Protein AF-A0A7X3ZJK0-F1 (afdb_monomer_lite)

Structure (mmCIF, N/CA/C/O backbone):
data_AF-A0A7X3ZJK0-F1
#
_entry.id   AF-A0A7X3ZJK0-F1
#
loop_
_atom_site.group_PDB
_atom_site.id
_atom_site.type_symbol
_atom_site.label_atom_id
_atom_site.label_alt_id
_atom_site.label_comp_id
_atom_site.label_asym_id
_atom_site.label_entity_id
_atom_site.label_seq_id
_atom_site.pdbx_PDB_ins_code
_atom_site.Cartn_x
_atom_site.Cartn_y
_atom_site.Cartn_z
_atom_site.occupancy
_atom_site.B_iso_or_equiv
_atom_site.auth_seq_id
_atom_site.auth_comp_id
_atom_site.auth_asym_id
_atom_site.auth_atom_id
_atom_site.pdbx_PDB_model_num
ATOM 1 N N . MET A 1 1 ? 67.588 -7.516 -34.679 1.00 51.25 1 MET A N 1
ATOM 2 C CA . MET A 1 1 ? 67.120 -6.471 -33.740 1.00 51.25 1 MET A CA 1
ATOM 3 C C . MET A 1 1 ? 65.686 -6.054 -34.091 1.00 51.25 1 MET A C 1
ATOM 5 O O . MET A 1 1 ? 65.442 -4.894 -34.360 1.00 51.25 1 MET A O 1
ATOM 9 N N . THR A 1 2 ? 64.734 -6.994 -34.136 1.00 56.94 2 THR A N 1
ATOM 10 C CA . THR A 1 2 ? 63.364 -6.748 -34.654 1.00 56.94 2 THR A CA 1
ATOM 11 C C . THR A 1 2 ? 62.252 -7.292 -33.747 1.00 56.94 2 THR A C 1
ATOM 13 O O . THR A 1 2 ? 61.104 -6.899 -33.899 1.00 56.94 2 THR A O 1
ATOM 16 N N . GLY A 1 3 ? 62.569 -8.148 -32.766 1.00 53.81 3 GLY A N 1
ATOM 17 C CA . GLY A 1 3 ? 61.577 -8.711 -31.837 1.00 53.81 3 GLY A CA 1
ATOM 18 C C . GLY A 1 3 ? 61.201 -7.809 -30.653 1.00 53.81 3 GLY A C 1
ATOM 19 O O . GLY A 1 3 ? 60.130 -7.985 -30.088 1.00 53.81 3 GLY A O 1
ATOM 20 N N . PHE A 1 4 ? 62.049 -6.840 -30.287 1.00 58.09 4 PHE A N 1
ATOM 21 C CA . PHE A 1 4 ? 61.821 -5.962 -29.126 1.00 58.09 4 PHE A CA 1
ATOM 22 C C . PHE A 1 4 ? 60.858 -4.803 -29.456 1.00 58.09 4 PHE A C 1
ATOM 24 O O . PHE A 1 4 ? 59.956 -4.520 -28.680 1.00 58.09 4 PHE A O 1
ATOM 31 N N . GLN A 1 5 ? 60.951 -4.224 -30.663 1.00 61.78 5 GLN A N 1
ATOM 32 C CA . GLN A 1 5 ? 60.040 -3.158 -31.118 1.00 61.78 5 GLN A CA 1
ATOM 33 C C . GLN A 1 5 ? 58.583 -3.620 -31.268 1.00 61.78 5 GLN A C 1
ATOM 35 O O . GLN A 1 5 ? 57.673 -2.889 -30.898 1.00 61.78 5 GLN A O 1
ATOM 40 N N . LEU A 1 6 ? 58.345 -4.842 -31.760 1.00 61.72 6 LEU A N 1
ATOM 41 C CA . LEU A 1 6 ? 56.984 -5.368 -31.938 1.00 61.72 6 LEU A CA 1
ATOM 42 C C . LEU A 1 6 ? 56.268 -5.619 -30.599 1.00 61.72 6 LEU A C 1
ATOM 44 O O . LEU A 1 6 ? 55.059 -5.419 -30.501 1.00 61.72 6 LEU A O 1
ATOM 48 N N . ALA A 1 7 ? 57.003 -6.041 -29.565 1.00 67.38 7 ALA A N 1
ATOM 49 C CA . ALA A 1 7 ? 56.453 -6.243 -28.225 1.00 67.38 7 ALA A CA 1
ATOM 50 C C . ALA A 1 7 ? 56.115 -4.910 -27.530 1.00 67.38 7 ALA A C 1
ATOM 52 O O . ALA A 1 7 ? 55.084 -4.812 -26.858 1.00 67.38 7 ALA A O 1
ATOM 53 N N . ASP A 1 8 ? 56.937 -3.879 -27.739 1.00 74.50 8 ASP A N 1
ATOM 54 C CA . ASP A 1 8 ? 56.693 -2.528 -27.221 1.00 74.50 8 ASP A CA 1
ATOM 55 C C . ASP A 1 8 ? 55.492 -1.862 -27.912 1.00 74.50 8 ASP A C 1
ATOM 57 O O . ASP A 1 8 ? 54.632 -1.277 -27.247 1.00 74.50 8 ASP A O 1
ATOM 61 N N . GLU A 1 9 ? 55.364 -2.012 -29.234 1.00 71.62 9 GLU A N 1
ATOM 62 C CA . GLU A 1 9 ? 54.213 -1.506 -29.992 1.00 71.62 9 GLU A CA 1
ATOM 63 C C . GLU A 1 9 ? 52.907 -2.205 -29.586 1.00 71.62 9 GLU A C 1
ATOM 65 O O . GLU A 1 9 ? 51.898 -1.539 -29.337 1.00 71.62 9 GLU A O 1
ATOM 70 N N . ALA A 1 10 ? 52.928 -3.534 -29.436 1.00 76.06 10 ALA A N 1
ATOM 71 C CA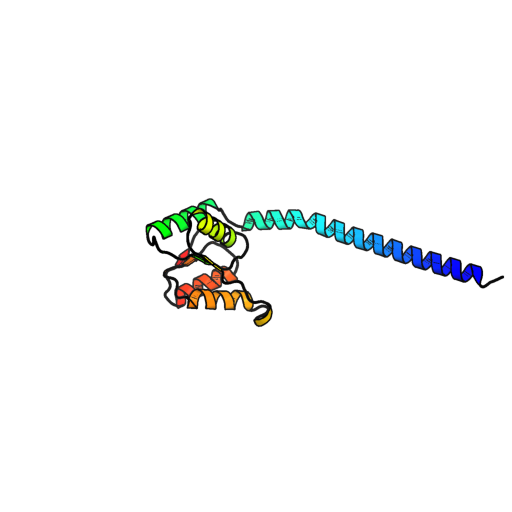 . ALA A 1 10 ? 51.778 -4.299 -28.956 1.00 76.06 10 ALA A CA 1
ATOM 72 C C . ALA A 1 10 ? 51.369 -3.898 -27.527 1.00 76.06 10 ALA A C 1
ATOM 74 O O . ALA A 1 10 ? 50.178 -3.771 -27.235 1.00 76.06 10 ALA A O 1
ATOM 75 N N . SER A 1 11 ? 52.342 -3.643 -26.648 1.00 75.94 11 SER A N 1
ATOM 76 C CA . SER A 1 11 ? 52.089 -3.188 -25.276 1.00 75.94 11 SER A CA 1
ATOM 77 C C . SER A 1 11 ? 51.480 -1.785 -25.244 1.00 75.94 11 SER A C 1
ATOM 79 O O . SER A 1 11 ? 50.544 -1.540 -24.485 1.00 75.94 11 SER A O 1
ATOM 81 N N . SER A 1 12 ? 51.955 -0.877 -26.099 1.00 78.62 12 SER A N 1
ATOM 82 C CA . SER A 1 12 ? 51.409 0.477 -26.241 1.00 78.62 12 SER A CA 1
ATOM 83 C C . SER A 1 12 ? 49.958 0.466 -26.740 1.00 78.62 12 SER A C 1
ATOM 85 O O . SER A 1 12 ? 49.093 1.142 -26.179 1.00 78.62 12 SER A O 1
ATOM 87 N N . LEU A 1 13 ? 49.656 -0.375 -27.735 1.00 82.94 13 LEU A N 1
ATOM 88 C CA . LEU A 1 13 ? 48.297 -0.590 -28.242 1.00 82.94 13 LEU A CA 1
ATOM 89 C C . LEU A 1 13 ? 47.361 -1.153 -27.165 1.00 82.94 13 LEU A C 1
ATOM 91 O O . LEU A 1 13 ? 46.240 -0.666 -27.000 1.00 82.94 13 LEU A O 1
ATOM 95 N N . LEU A 1 14 ? 47.830 -2.144 -26.401 1.00 88.31 14 LEU A N 1
ATOM 96 C CA . LEU A 1 14 ? 47.069 -2.733 -25.301 1.00 88.31 14 LEU A CA 1
ATOM 97 C C . LEU A 1 14 ? 46.767 -1.690 -24.216 1.00 88.31 14 LEU A C 1
ATOM 99 O O . LEU A 1 14 ? 45.630 -1.574 -23.760 1.00 88.31 14 LEU A O 1
ATOM 103 N N . TRP A 1 15 ? 47.762 -0.884 -23.848 1.00 83.62 15 TRP A N 1
ATOM 104 C CA . TRP A 1 15 ? 47.588 0.202 -22.888 1.00 83.62 15 TRP A CA 1
ATOM 105 C C . TRP A 1 15 ? 46.633 1.289 -23.391 1.00 83.62 15 TRP A C 1
ATOM 107 O O . TRP A 1 15 ? 45.804 1.776 -22.622 1.00 83.62 15 TRP A O 1
ATOM 117 N N . GLY A 1 16 ? 46.668 1.624 -24.683 1.00 86.38 16 GLY A N 1
ATOM 118 C CA . GLY A 1 16 ? 45.689 2.521 -25.302 1.00 86.38 16 GLY A CA 1
ATOM 119 C C . GLY A 1 16 ? 44.255 1.985 -25.213 1.00 86.38 16 GLY A C 1
ATOM 120 O O . GLY A 1 16 ? 43.321 2.742 -24.928 1.00 86.38 16 GLY A O 1
ATOM 121 N N . PHE A 1 17 ? 44.075 0.672 -25.380 1.00 87.38 17 PHE A N 1
ATOM 122 C CA . PHE A 1 17 ? 42.775 0.016 -25.236 1.00 87.38 17 PHE A CA 1
ATOM 123 C C . PHE A 1 17 ? 42.279 0.028 -23.783 1.00 87.38 17 PHE A C 1
ATOM 125 O O . PHE A 1 17 ? 41.145 0.434 -23.534 1.00 87.38 17 PHE A O 1
ATOM 132 N N . VAL A 1 18 ? 43.138 -0.322 -22.818 1.00 90.75 18 VAL A N 1
ATOM 133 C CA . VAL A 1 18 ? 42.824 -0.273 -21.376 1.00 90.75 18 VAL A CA 1
ATOM 134 C C . VAL A 1 18 ? 42.406 1.134 -20.948 1.00 90.75 18 VAL A C 1
ATOM 136 O O . VAL A 1 18 ? 41.377 1.295 -20.297 1.00 90.75 18 VAL A O 1
ATOM 139 N N . ASN A 1 19 ? 43.138 2.163 -21.379 1.00 89.44 19 ASN A N 1
ATOM 140 C CA . ASN A 1 19 ? 42.807 3.556 -21.066 1.00 89.44 19 ASN A CA 1
ATOM 141 C C . ASN A 1 19 ? 41.464 3.984 -21.671 1.00 89.44 19 ASN A C 1
ATOM 143 O O . ASN A 1 19 ? 40.694 4.716 -21.050 1.00 89.44 19 ASN A O 1
ATOM 147 N N . THR A 1 20 ? 41.164 3.511 -22.881 1.00 88.50 20 THR A N 1
ATOM 148 C CA . THR A 1 20 ? 39.884 3.792 -23.537 1.00 88.50 20 THR A CA 1
ATOM 149 C C . THR A 1 20 ? 38.728 3.108 -22.805 1.00 88.50 20 THR A C 1
ATOM 151 O O . THR A 1 20 ? 37.686 3.732 -22.605 1.00 88.50 20 THR A O 1
ATOM 154 N N . LEU A 1 21 ? 38.907 1.862 -22.356 1.00 91.12 21 LEU A N 1
ATOM 155 C CA . LEU A 1 21 ? 37.908 1.160 -21.548 1.00 91.12 21 LEU A CA 1
ATOM 156 C C . LEU A 1 21 ? 37.688 1.839 -20.193 1.00 91.12 21 LEU A C 1
ATOM 158 O O . LEU A 1 21 ? 36.539 2.057 -19.816 1.00 91.12 21 LEU A O 1
ATOM 162 N N . ASP A 1 22 ? 38.753 2.253 -19.505 1.00 80.88 22 ASP A N 1
ATOM 163 C CA . ASP A 1 22 ? 38.652 3.002 -18.244 1.00 80.88 22 ASP A CA 1
ATOM 164 C C . ASP A 1 22 ? 37.886 4.323 -18.441 1.00 80.88 22 ASP A C 1
ATOM 166 O O . ASP A 1 22 ? 36.971 4.656 -17.686 1.00 80.88 22 ASP A O 1
ATOM 170 N N . ALA A 1 23 ? 38.163 5.043 -19.532 1.00 85.56 23 ALA A N 1
ATOM 171 C CA . ALA A 1 23 ? 37.435 6.261 -19.875 1.00 85.56 23 ALA A CA 1
ATOM 172 C C . ALA A 1 23 ? 35.942 6.007 -20.171 1.00 85.56 23 ALA A C 1
ATOM 174 O O . ALA A 1 23 ? 35.097 6.835 -19.809 1.00 85.56 23 ALA A O 1
ATOM 175 N N . GLN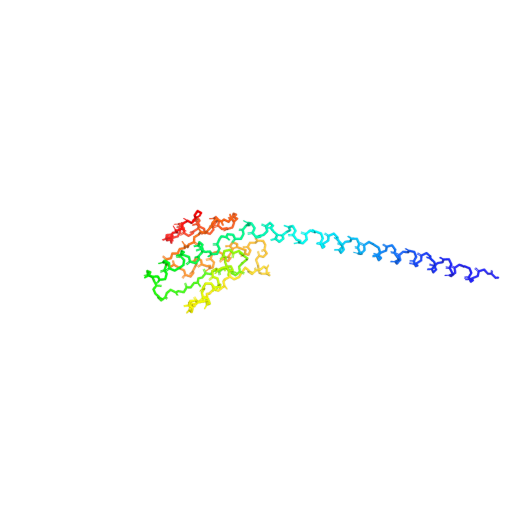 A 1 24 ? 35.596 4.880 -20.806 1.00 86.19 24 GLN A N 1
ATOM 176 C CA . GLN A 1 24 ? 34.202 4.491 -21.053 1.00 86.19 24 GLN A CA 1
ATOM 177 C C . GLN A 1 24 ? 33.476 4.086 -19.768 1.00 86.19 24 GLN A C 1
ATOM 179 O O . GLN A 1 24 ? 32.348 4.535 -19.554 1.00 86.19 24 GLN A O 1
ATOM 184 N N . ILE A 1 25 ? 34.128 3.324 -18.886 1.00 83.19 25 ILE A N 1
ATOM 185 C CA . ILE A 1 25 ? 33.590 2.946 -17.572 1.00 83.19 25 ILE A CA 1
ATOM 186 C C . ILE A 1 25 ? 33.275 4.207 -16.760 1.00 83.19 25 ILE A C 1
ATOM 188 O O . ILE A 1 25 ? 32.127 4.417 -16.370 1.00 83.19 25 ILE A O 1
ATOM 192 N N . ARG A 1 26 ? 34.225 5.145 -16.659 1.00 79.94 26 ARG A N 1
ATOM 193 C CA . ARG A 1 26 ? 34.020 6.433 -15.967 1.00 79.94 26 ARG A CA 1
ATOM 194 C C . ARG A 1 26 ? 32.939 7.307 -16.598 1.00 79.94 26 ARG A C 1
ATOM 196 O O . ARG A 1 26 ? 32.383 8.201 -15.956 1.00 79.94 26 ARG A O 1
ATOM 203 N N . ARG A 1 27 ? 32.672 7.153 -17.897 1.00 84.88 27 ARG A N 1
ATOM 204 C CA . ARG A 1 27 ? 31.585 7.877 -18.576 1.00 84.88 27 ARG A CA 1
ATOM 205 C C . ARG A 1 27 ? 30.222 7.285 -18.220 1.00 84.88 27 ARG A C 1
ATOM 207 O O . ARG A 1 27 ? 29.274 8.052 -18.038 1.00 84.88 27 ARG A O 1
ATOM 214 N N . LEU A 1 28 ? 30.129 5.963 -18.101 1.00 76.38 28 LEU A N 1
ATOM 215 C CA . LEU A 1 28 ? 28.916 5.278 -17.656 1.00 76.38 28 LEU A CA 1
ATOM 216 C C . LEU A 1 28 ? 28.623 5.571 -16.186 1.00 76.38 28 LEU A C 1
ATOM 218 O O . LEU A 1 28 ? 27.503 5.966 -15.878 1.00 76.38 28 LEU A O 1
ATOM 222 N N . GLU A 1 29 ? 29.630 5.502 -15.315 1.00 74.81 29 GLU A N 1
ATOM 223 C CA . GLU A 1 29 ? 29.496 5.841 -13.890 1.00 74.81 29 GLU A CA 1
ATOM 224 C C . GLU A 1 29 ? 28.959 7.268 -13.699 1.00 74.81 29 GLU A C 1
ATOM 226 O O . GLU A 1 29 ? 27.936 7.467 -13.051 1.00 74.81 29 GLU A O 1
ATOM 231 N N . ARG A 1 30 ? 29.533 8.261 -14.395 1.00 80.19 30 ARG A N 1
ATOM 232 C CA . ARG A 1 30 ? 29.027 9.647 -14.358 1.00 80.19 30 ARG A CA 1
ATOM 233 C C . ARG A 1 30 ? 27.609 9.806 -14.909 1.00 80.19 30 ARG A C 1
ATOM 235 O O . ARG A 1 30 ? 26.889 10.711 -14.496 1.00 80.19 30 ARG A O 1
ATOM 242 N N . SER A 1 31 ? 27.213 8.971 -15.868 1.00 76.69 31 SER A N 1
ATOM 243 C CA . SER A 1 31 ? 25.854 9.010 -16.421 1.00 76.69 31 SER A CA 1
ATOM 244 C C . SER A 1 31 ? 24.842 8.439 -15.427 1.00 76.69 31 SER A C 1
ATOM 246 O O . SER A 1 31 ? 23.765 9.007 -15.263 1.00 76.69 31 SER A O 1
ATOM 248 N N . ILE A 1 32 ? 25.215 7.371 -14.717 1.00 69.56 32 ILE A N 1
ATOM 249 C CA . ILE A 1 32 ? 24.431 6.799 -13.616 1.00 69.56 32 ILE A CA 1
ATOM 250 C C . ILE A 1 32 ? 24.257 7.835 -12.495 1.00 69.56 32 ILE A C 1
ATOM 252 O O . ILE A 1 32 ? 23.131 8.069 -12.048 1.00 69.56 32 ILE A O 1
ATOM 256 N N . ASP A 1 33 ? 25.336 8.510 -12.092 1.00 75.69 33 ASP A N 1
ATOM 257 C CA . ASP A 1 33 ? 25.298 9.526 -11.031 1.00 75.69 33 ASP A CA 1
ATOM 258 C C . ASP A 1 33 ? 24.447 10.743 -11.399 1.00 75.69 33 ASP A C 1
ATOM 260 O O . ASP A 1 33 ? 23.818 11.345 -10.533 1.00 75.69 33 ASP A O 1
ATOM 264 N N . ARG A 1 34 ? 24.387 11.100 -12.686 1.00 73.75 34 ARG A N 1
ATOM 265 C CA . ARG A 1 34 ? 23.569 12.220 -13.163 1.00 73.75 34 ARG A CA 1
ATOM 266 C C . ARG A 1 34 ? 22.075 11.903 -13.157 1.00 73.75 34 ARG A C 1
ATOM 268 O O . ARG A 1 34 ? 21.279 12.775 -12.834 1.00 73.75 34 ARG A O 1
ATOM 275 N N . ILE A 1 35 ? 21.704 10.673 -13.503 1.00 73.31 35 ILE A N 1
ATOM 276 C CA . ILE A 1 35 ? 20.301 10.243 -13.599 1.00 73.31 35 ILE A CA 1
ATOM 277 C C . ILE A 1 35 ? 19.727 9.897 -12.212 1.00 73.31 35 ILE A C 1
ATOM 279 O O . ILE A 1 35 ? 18.532 10.047 -11.965 1.00 73.31 35 ILE A O 1
ATOM 283 N N . SER A 1 36 ? 20.566 9.454 -11.273 1.00 74.50 36 SER A N 1
ATOM 284 C CA . SER A 1 36 ? 20.122 8.986 -9.951 1.00 74.50 36 SER A CA 1
ATOM 285 C C . SER A 1 36 ? 19.337 10.022 -9.111 1.00 74.50 36 SER A C 1
ATOM 287 O O . SER A 1 36 ? 18.355 9.627 -8.477 1.00 74.50 36 SER A O 1
ATOM 289 N N . PRO A 1 37 ? 19.700 11.322 -9.075 1.00 67.62 37 PRO A N 1
ATOM 290 C CA . PRO A 1 37 ? 18.924 12.359 -8.389 1.00 67.62 37 PRO A CA 1
ATOM 291 C C . PRO A 1 37 ? 17.572 12.633 -9.053 1.00 67.62 37 PRO A C 1
ATOM 293 O O . PRO A 1 37 ? 16.562 12.682 -8.360 1.00 67.62 37 PRO A O 1
ATOM 296 N N . GLU A 1 38 ? 17.536 12.723 -10.385 1.00 69.19 38 GLU A N 1
ATOM 297 C CA . GLU A 1 38 ? 16.305 12.947 -11.159 1.00 69.19 38 GLU A CA 1
ATOM 298 C C . GLU A 1 38 ? 15.310 11.799 -10.939 1.00 69.19 38 GLU A C 1
ATOM 300 O O . GLU A 1 38 ? 14.137 12.034 -10.655 1.00 69.19 38 GLU A O 1
ATOM 305 N N . LEU A 1 39 ? 15.789 10.549 -10.961 1.00 64.06 39 LEU A N 1
ATOM 306 C CA . LEU A 1 39 ? 14.973 9.379 -10.626 1.00 64.06 39 LEU A CA 1
ATOM 307 C C . LEU A 1 39 ? 14.470 9.406 -9.176 1.00 64.06 39 LEU A C 1
ATOM 309 O O . LEU A 1 39 ? 13.348 8.978 -8.922 1.00 64.06 39 LEU A O 1
ATOM 313 N N . ARG A 1 40 ? 15.268 9.906 -8.224 1.00 61.09 40 ARG A N 1
ATOM 314 C CA . ARG A 1 40 ? 14.862 10.031 -6.813 1.00 61.09 40 ARG A CA 1
ATOM 315 C C . ARG A 1 40 ? 13.799 11.097 -6.598 1.00 61.09 40 ARG A C 1
ATOM 317 O O . ARG A 1 40 ? 12.897 10.880 -5.795 1.00 61.09 40 ARG A O 1
ATOM 324 N N . ASP A 1 41 ? 13.913 12.239 -7.258 1.00 57.69 41 ASP A N 1
ATOM 325 C CA . ASP A 1 41 ? 12.963 13.334 -7.074 1.00 57.69 41 ASP A CA 1
ATOM 326 C C . ASP A 1 41 ? 11.645 13.055 -7.813 1.00 57.69 41 ASP A C 1
ATOM 328 O O . ASP A 1 41 ? 10.581 13.260 -7.234 1.00 57.69 41 ASP A O 1
ATOM 332 N N . LEU A 1 42 ? 11.695 12.411 -8.987 1.00 60.16 42 LEU A N 1
ATOM 333 C CA . LEU A 1 42 ? 10.510 11.836 -9.641 1.00 60.16 42 LEU A CA 1
ATOM 334 C C . LEU A 1 42 ? 9.822 10.771 -8.772 1.00 60.16 42 LEU A C 1
ATOM 336 O O . LEU A 1 42 ? 8.595 10.719 -8.703 1.00 60.16 42 LEU A O 1
ATOM 340 N N . GLN A 1 43 ? 10.599 9.924 -8.084 1.00 58.09 43 GLN A N 1
ATOM 341 C CA . GLN A 1 43 ? 10.052 8.963 -7.121 1.00 58.09 43 GLN A CA 1
ATOM 342 C C . GLN A 1 43 ? 9.382 9.667 -5.933 1.00 58.09 43 GLN A C 1
ATOM 344 O O . GLN A 1 43 ? 8.275 9.290 -5.563 1.00 58.09 43 GLN A O 1
ATOM 349 N N . LYS A 1 44 ? 9.986 10.724 -5.375 1.00 56.84 44 LYS A N 1
ATOM 350 C CA . LYS A 1 44 ? 9.376 11.503 -4.282 1.00 56.84 44 LYS A CA 1
ATOM 351 C C . LYS A 1 44 ? 8.072 12.184 -4.690 1.00 56.84 44 LYS A C 1
ATOM 353 O O . LYS A 1 44 ? 7.148 12.214 -3.886 1.00 56.84 44 LYS A O 1
ATOM 358 N N . GLU A 1 45 ? 7.987 12.723 -5.905 1.00 56.50 45 GLU A N 1
ATOM 359 C CA . GLU A 1 45 ? 6.747 13.323 -6.418 1.00 56.50 45 GLU A CA 1
ATOM 360 C C . GLU A 1 45 ? 5.631 12.281 -6.604 1.00 56.50 45 GLU A C 1
ATOM 362 O O . GLU A 1 45 ? 4.455 12.606 -6.453 1.00 56.50 45 GLU A O 1
ATOM 367 N N . GLN A 1 46 ? 5.982 11.017 -6.868 1.00 58.03 46 GLN A N 1
ATOM 368 C CA . GLN A 1 46 ? 5.023 9.911 -6.972 1.00 58.03 46 GLN A CA 1
ATOM 369 C C . GLN A 1 46 ? 4.682 9.225 -5.640 1.00 58.03 46 GLN A C 1
ATOM 371 O O . GLN A 1 46 ? 3.683 8.510 -5.573 1.00 58.03 46 GLN A O 1
ATOM 376 N N . ASP A 1 47 ? 5.481 9.411 -4.588 1.00 63.75 47 ASP A N 1
ATOM 377 C CA . ASP A 1 47 ? 5.405 8.604 -3.362 1.00 63.75 47 ASP A CA 1
ATOM 378 C C . ASP A 1 47 ? 4.152 8.888 -2.496 1.00 63.75 47 ASP A C 1
ATOM 380 O O . ASP A 1 47 ? 3.823 8.092 -1.610 1.00 63.75 47 ASP A O 1
ATOM 384 N N . GLY A 1 48 ? 3.400 9.955 -2.792 1.00 69.00 48 GLY A N 1
ATOM 385 C CA . GLY A 1 48 ? 2.195 10.368 -2.062 1.00 69.00 48 GLY A CA 1
ATOM 386 C C . GLY A 1 48 ? 2.497 11.136 -0.767 1.00 69.00 48 GLY A C 1
ATOM 387 O O . GLY A 1 48 ? 3.644 11.246 -0.342 1.00 69.00 48 GLY A O 1
ATOM 388 N N . ASP A 1 49 ? 1.462 11.687 -0.126 1.00 85.31 49 ASP A N 1
ATOM 389 C CA . ASP A 1 49 ? 1.590 12.443 1.130 1.00 85.31 49 ASP A CA 1
ATOM 390 C C . ASP A 1 49 ? 1.573 11.501 2.359 1.00 85.31 49 ASP A C 1
ATOM 392 O O . ASP A 1 49 ? 0.541 10.865 2.624 1.00 85.31 49 ASP A O 1
ATOM 396 N N . PRO A 1 50 ? 2.663 11.419 3.154 1.00 89.62 50 PRO A N 1
ATOM 397 C CA . PRO A 1 50 ? 2.696 10.625 4.382 1.00 89.62 50 PRO A CA 1
ATOM 398 C C . PRO A 1 50 ? 1.573 10.982 5.360 1.00 89.62 50 PRO A C 1
ATOM 400 O O . PRO A 1 50 ? 0.997 10.086 5.982 1.00 89.62 50 PRO A O 1
ATOM 403 N N . ASP A 1 51 ? 1.218 12.263 5.477 1.00 91.81 51 ASP A N 1
ATOM 404 C CA . ASP A 1 51 ? 0.201 12.721 6.425 1.00 91.81 51 ASP A CA 1
ATOM 405 C C . ASP A 1 51 ? -1.201 12.291 5.985 1.00 91.81 51 ASP A C 1
ATOM 407 O O . ASP A 1 51 ? -2.068 11.986 6.814 1.00 91.81 51 ASP A O 1
ATOM 411 N N . ALA A 1 52 ? -1.455 12.220 4.677 1.00 91.94 52 ALA A N 1
ATOM 412 C CA . ALA A 1 52 ? -2.674 11.626 4.141 1.00 91.94 52 ALA A CA 1
ATOM 413 C C . ALA A 1 52 ? -2.766 10.129 4.482 1.00 91.94 52 ALA A C 1
ATOM 415 O O . ALA A 1 52 ? -3.814 9.677 4.957 1.00 91.94 52 ALA A O 1
ATOM 416 N N . VAL A 1 53 ? -1.671 9.375 4.319 1.00 93.88 53 VAL A N 1
ATOM 417 C CA . VAL A 1 53 ? -1.610 7.946 4.677 1.00 93.88 53 VAL A CA 1
ATOM 418 C C . VAL A 1 53 ? -1.881 7.741 6.166 1.00 93.88 53 VAL A C 1
ATOM 420 O O . VAL A 1 53 ? -2.769 6.967 6.536 1.00 93.88 53 VAL A O 1
ATOM 423 N N . PHE A 1 54 ? -1.188 8.493 7.021 1.00 95.94 54 PHE A N 1
ATOM 424 C CA . PHE A 1 54 ? -1.335 8.408 8.473 1.00 95.94 54 PHE A CA 1
ATOM 425 C C . PHE A 1 54 ? -2.761 8.743 8.916 1.00 95.94 54 PHE A C 1
ATOM 427 O O . PHE A 1 54 ? -3.346 7.994 9.696 1.00 95.94 54 PH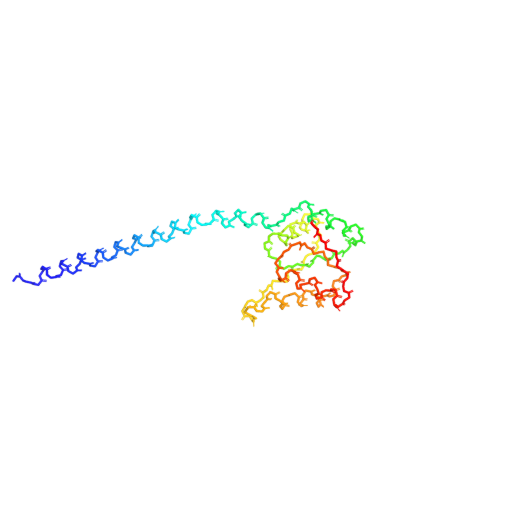E A O 1
ATOM 434 N N . ARG A 1 55 ? -3.366 9.813 8.379 1.00 96.12 55 ARG A N 1
ATOM 435 C CA . ARG A 1 55 ? -4.752 10.191 8.711 1.00 96.12 55 ARG A CA 1
ATOM 436 C C . ARG A 1 55 ? -5.757 9.099 8.358 1.00 96.12 55 ARG A C 1
ATOM 438 O O . ARG A 1 55 ? -6.668 8.834 9.143 1.00 96.12 55 ARG A O 1
ATOM 445 N N . LYS A 1 56 ? -5.617 8.465 7.190 1.00 96.00 56 LYS A N 1
ATOM 446 C CA . LYS A 1 56 ? -6.532 7.397 6.755 1.00 96.00 56 LYS A CA 1
ATOM 447 C C . LYS A 1 56 ? -6.392 6.151 7.627 1.00 96.00 56 LYS A C 1
ATOM 449 O O . LYS A 1 56 ? -7.407 5.598 8.049 1.00 96.00 56 LYS A O 1
ATOM 454 N N . LEU A 1 57 ? -5.162 5.754 7.946 1.00 96.56 57 LEU A N 1
ATOM 455 C CA . LEU A 1 57 ? -4.899 4.594 8.797 1.00 96.56 57 LEU A CA 1
ATOM 456 C C . LEU A 1 57 ? -5.306 4.838 10.257 1.00 96.56 57 LEU A C 1
ATOM 458 O O . LEU A 1 57 ? -5.932 3.972 10.864 1.00 96.56 57 LEU A O 1
ATOM 462 N N . ASP A 1 58 ? -5.071 6.035 10.801 1.00 97.00 58 ASP A N 1
ATOM 463 C CA . ASP A 1 58 ? -5.570 6.421 12.128 1.00 97.00 58 ASP A CA 1
ATOM 464 C C . ASP A 1 58 ? -7.104 6.359 12.187 1.00 97.00 58 ASP A C 1
ATOM 466 O O . ASP A 1 58 ? -7.676 5.882 13.170 1.00 97.00 58 ASP A O 1
ATO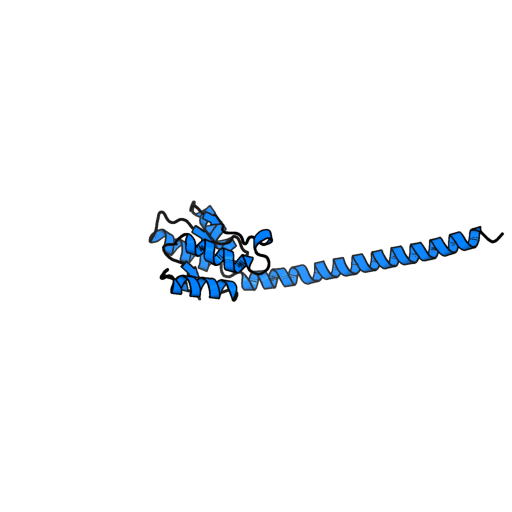M 470 N N . GLY A 1 59 ? -7.788 6.799 11.126 1.00 96.19 59 GLY A N 1
ATOM 471 C CA . GLY A 1 59 ? -9.239 6.665 10.999 1.00 96.19 59 GLY A CA 1
ATOM 472 C C . GLY A 1 59 ? -9.701 5.206 10.993 1.00 96.19 59 GLY A C 1
ATOM 473 O O . GLY A 1 59 ? -10.650 4.858 11.697 1.00 96.19 59 GLY A O 1
ATOM 474 N N . ALA A 1 60 ? -9.009 4.339 10.251 1.00 95.75 60 ALA A N 1
ATOM 475 C CA . ALA A 1 60 ? -9.304 2.909 10.221 1.00 95.75 60 ALA A CA 1
ATOM 476 C C . ALA A 1 60 ? -9.084 2.250 11.587 1.00 95.75 60 ALA A C 1
ATOM 478 O O . ALA A 1 60 ? -9.964 1.529 12.051 1.00 95.75 60 ALA A O 1
ATOM 479 N N . ARG A 1 61 ? -7.982 2.568 12.277 1.00 96.25 61 ARG A N 1
ATOM 480 C CA . ARG A 1 61 ? -7.678 2.036 13.613 1.00 96.25 61 ARG A CA 1
ATOM 481 C C . ARG A 1 61 ? -8.706 2.453 14.658 1.00 96.25 61 ARG A C 1
ATOM 483 O O . ARG A 1 61 ? -9.058 1.654 15.516 1.00 96.25 61 ARG A O 1
ATOM 490 N N . LYS A 1 62 ? -9.237 3.678 14.582 1.00 96.56 62 LYS A N 1
ATOM 491 C CA . LYS A 1 62 ? -10.339 4.108 15.463 1.00 96.56 62 LYS A CA 1
ATOM 492 C C . LYS A 1 62 ? -11.577 3.223 15.306 1.00 96.56 62 LYS A C 1
ATOM 494 O O . LYS A 1 62 ? -12.261 2.965 16.289 1.00 96.56 62 LYS A O 1
ATOM 499 N N . LYS A 1 63 ? -11.866 2.770 14.082 1.00 95.06 63 LYS A N 1
ATOM 500 C CA . LYS A 1 63 ? -12.995 1.876 13.787 1.00 95.06 63 LYS A CA 1
ATOM 501 C C . LYS A 1 63 ? -12.676 0.405 14.075 1.00 95.06 63 LYS A C 1
ATOM 503 O O . LYS A 1 63 ? -13.569 -0.345 14.452 1.00 95.06 63 LYS A O 1
ATOM 508 N N . TYR A 1 64 ? -11.419 0.008 13.903 1.00 95.06 64 TYR A N 1
ATOM 509 C CA . TYR A 1 64 ? -10.929 -1.356 14.073 1.00 95.06 64 TYR A CA 1
ATOM 510 C C . TYR A 1 64 ? -9.663 -1.354 14.953 1.00 95.06 64 TYR A C 1
ATOM 512 O O . TYR A 1 64 ? -8.552 -1.385 14.421 1.00 95.06 64 TYR A O 1
ATOM 520 N N . PRO A 1 65 ? -9.803 -1.294 16.292 1.00 94.31 65 PRO A N 1
ATOM 521 C CA . PRO A 1 65 ? -8.659 -1.175 17.204 1.00 94.31 65 PRO A CA 1
ATOM 522 C C . PRO A 1 65 ? -7.650 -2.327 17.105 1.00 94.31 65 PRO A C 1
ATOM 524 O O . PRO A 1 65 ? -6.449 -2.080 17.198 1.00 94.31 65 PRO A O 1
ATOM 527 N N . ASP A 1 66 ? -8.138 -3.541 16.833 1.00 93.50 66 ASP A N 1
ATOM 528 C CA . ASP A 1 66 ? -7.347 -4.777 16.713 1.00 93.50 66 ASP A CA 1
ATOM 529 C C . ASP A 1 66 ? -6.945 -5.094 15.261 1.00 93.50 66 ASP A C 1
ATOM 531 O O . ASP A 1 66 ? -6.685 -6.245 14.905 1.00 93.50 66 ASP A O 1
ATOM 535 N N . MET A 1 67 ? -6.962 -4.093 14.375 1.00 95.38 67 MET A N 1
ATOM 536 C CA . MET A 1 67 ? -6.625 -4.311 12.971 1.00 95.38 67 MET A CA 1
ATOM 537 C C . MET A 1 67 ? -5.180 -4.787 12.788 1.00 95.38 67 MET A C 1
ATOM 539 O O . MET A 1 67 ? -4.264 -4.346 13.479 1.00 95.38 67 MET A O 1
ATOM 543 N N . VAL A 1 68 ? -4.980 -5.620 11.770 1.00 95.75 68 VAL A N 1
ATOM 544 C CA . VAL A 1 68 ? -3.666 -5.955 11.215 1.00 95.75 68 VAL A CA 1
ATOM 545 C C . VAL A 1 68 ? -3.541 -5.242 9.874 1.00 95.75 68 VAL A C 1
ATOM 547 O O . VAL A 1 68 ? -4.469 -5.272 9.063 1.00 95.75 68 VAL A O 1
ATOM 550 N N . LEU A 1 69 ? -2.410 -4.581 9.641 1.00 96.88 69 LEU A N 1
ATOM 551 C CA . LEU A 1 69 ? -2.132 -3.934 8.364 1.00 96.88 69 LEU A CA 1
ATOM 552 C C . LEU A 1 69 ? -1.562 -4.957 7.377 1.00 96.88 69 LEU A C 1
ATOM 554 O O . LEU A 1 69 ? -0.590 -5.635 7.688 1.00 96.88 69 LEU A O 1
ATOM 558 N N . VAL A 1 70 ? -2.106 -5.021 6.163 1.00 95.38 70 VAL A N 1
ATOM 559 C CA . VAL A 1 70 ? -1.533 -5.820 5.070 1.00 95.38 70 VAL A CA 1
ATOM 560 C C . VAL A 1 70 ? -1.128 -4.892 3.929 1.00 95.38 70 VAL A C 1
ATOM 562 O O . VAL A 1 70 ? -1.926 -4.067 3.489 1.00 95.38 70 VAL A O 1
ATOM 565 N N . HIS A 1 71 ? 0.112 -5.007 3.453 1.00 94.00 71 HIS A N 1
ATOM 566 C CA . HIS A 1 71 ? 0.639 -4.220 2.329 1.00 94.00 71 HIS A CA 1
ATOM 567 C C . HIS A 1 71 ? 1.759 -4.992 1.605 1.00 94.00 71 HIS A C 1
ATOM 569 O O . HIS A 1 71 ? 2.047 -6.134 1.950 1.00 94.00 71 HIS A O 1
ATOM 575 N N . GLY A 1 72 ? 2.377 -4.429 0.564 1.00 89.38 72 GLY A N 1
ATOM 576 C CA . GLY A 1 72 ? 3.395 -5.121 -0.247 1.00 89.38 72 GLY A CA 1
ATOM 577 C C . GLY A 1 72 ? 4.846 -4.854 0.044 1.00 89.38 72 GLY A C 1
ATOM 578 O O . GLY A 1 72 ? 5.710 -5.515 -0.529 1.00 89.38 72 GLY A O 1
ATOM 579 N N . GLY A 1 73 ? 5.121 -3.883 0.904 1.00 85.88 73 GLY A N 1
ATOM 580 C CA . GLY A 1 73 ? 6.473 -3.416 1.177 1.00 85.88 73 GLY A CA 1
ATOM 581 C C . GLY A 1 73 ? 7.130 -2.687 0.003 1.00 85.88 73 GLY A C 1
ATOM 582 O O . GLY A 1 73 ? 8.357 -2.633 -0.039 1.00 85.88 73 GLY A O 1
ATOM 583 N N . GLY A 1 74 ? 6.348 -2.162 -0.944 1.00 84.81 74 GLY A N 1
ATOM 584 C CA . GLY A 1 74 ? 6.837 -1.289 -2.009 1.00 84.81 74 GLY A CA 1
ATOM 585 C C . GLY A 1 74 ? 7.236 0.115 -1.517 1.00 84.81 74 GLY A C 1
ATOM 586 O O . GLY A 1 74 ? 7.018 0.457 -0.350 1.00 84.81 74 GLY A O 1
ATOM 587 N N . PRO A 1 75 ? 7.836 0.940 -2.394 1.00 84.25 75 PRO A N 1
ATOM 588 C CA . PRO A 1 75 ? 8.115 2.350 -2.108 1.00 84.25 75 PRO A CA 1
ATOM 589 C C . PRO A 1 75 ? 6.826 3.191 -1.968 1.00 84.25 75 PRO A C 1
ATOM 591 O O . PRO A 1 75 ? 5.713 2.683 -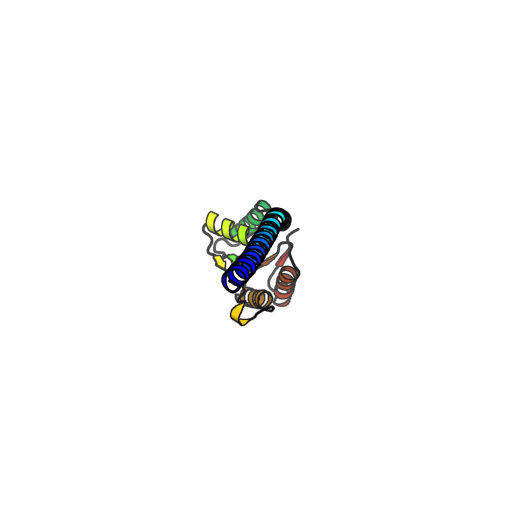2.124 1.00 84.25 75 PRO A O 1
ATOM 594 N N . GLY A 1 76 ? 6.981 4.473 -1.627 1.00 86.62 76 GLY A N 1
ATOM 595 C CA . GLY A 1 76 ? 5.881 5.432 -1.489 1.00 86.62 76 GLY A CA 1
ATOM 596 C C . GLY A 1 76 ? 4.876 5.106 -0.394 1.00 86.62 76 GLY A C 1
ATOM 597 O O . GLY A 1 76 ? 5.248 4.834 0.752 1.00 86.62 76 GLY A O 1
ATOM 598 N N . VAL A 1 77 ? 3.592 5.117 -0.754 1.00 90.38 77 VAL A N 1
ATOM 599 C CA . VAL A 1 77 ? 2.452 4.883 0.147 1.00 90.38 77 VAL A CA 1
ATOM 600 C C . VAL A 1 77 ? 2.653 3.657 1.035 1.00 90.38 77 VAL A C 1
ATOM 602 O O . VAL A 1 77 ? 2.407 3.718 2.239 1.00 90.38 77 VAL A O 1
ATOM 605 N N . GLU A 1 78 ? 3.128 2.543 0.475 1.00 90.56 78 GLU A N 1
ATOM 606 C CA . GLU A 1 78 ? 3.301 1.306 1.240 1.00 90.56 78 GLU A CA 1
ATOM 607 C C . GLU A 1 78 ? 4.429 1.409 2.277 1.00 90.56 78 GLU A C 1
ATOM 609 O O . GLU A 1 78 ? 4.324 0.831 3.361 1.00 90.56 78 GLU A O 1
ATOM 614 N N . LYS A 1 79 ? 5.479 2.186 1.991 1.00 92.56 79 LYS A N 1
ATOM 615 C CA . LYS A 1 79 ? 6.543 2.495 2.951 1.00 92.56 79 LYS A CA 1
ATOM 616 C C . LYS A 1 79 ? 6.029 3.397 4.072 1.00 92.56 79 LYS A C 1
ATOM 618 O O . LYS A 1 79 ? 6.388 3.192 5.231 1.00 92.56 79 LYS A O 1
ATOM 623 N N . PHE A 1 80 ? 5.187 4.383 3.760 1.00 94.19 80 PHE A N 1
ATOM 624 C CA . PHE A 1 80 ? 4.557 5.220 4.787 1.00 94.19 80 PHE A CA 1
ATOM 625 C C . PHE A 1 80 ? 3.586 4.419 5.655 1.00 94.19 80 PHE A C 1
ATOM 627 O O . PHE A 1 80 ? 3.581 4.599 6.870 1.00 94.19 80 PHE A O 1
ATOM 634 N N . ALA A 1 81 ? 2.841 3.481 5.068 1.00 95.12 81 ALA A N 1
ATOM 635 C CA . ALA A 1 81 ? 1.960 2.581 5.804 1.00 95.12 81 ALA A CA 1
ATOM 636 C C . ALA A 1 81 ? 2.740 1.681 6.783 1.00 95.12 81 ALA A C 1
ATOM 638 O O . ALA A 1 81 ? 2.344 1.562 7.943 1.00 95.12 81 ALA A O 1
ATOM 639 N N . ALA A 1 82 ? 3.886 1.133 6.362 1.00 95.69 82 ALA A N 1
ATOM 640 C CA . ALA A 1 82 ? 4.769 0.361 7.242 1.00 95.69 82 ALA A CA 1
ATOM 641 C C . ALA A 1 82 ? 5.274 1.197 8.431 1.00 95.69 82 ALA A C 1
ATOM 643 O O . ALA A 1 82 ? 5.163 0.789 9.587 1.00 95.69 82 ALA A O 1
ATOM 644 N N . ARG A 1 83 ? 5.745 2.424 8.161 1.00 96.12 83 ARG A N 1
ATOM 645 C CA . ARG A 1 83 ? 6.193 3.359 9.208 1.00 96.12 83 ARG A CA 1
ATOM 646 C C . ARG A 1 83 ? 5.070 3.745 10.164 1.00 96.12 83 ARG A C 1
ATOM 648 O O . ARG A 1 83 ? 5.312 3.896 11.359 1.00 96.12 83 ARG A O 1
ATOM 655 N N . TRP A 1 84 ? 3.852 3.927 9.654 1.00 97.12 84 TRP A N 1
ATOM 656 C CA . TRP A 1 84 ? 2.683 4.172 10.492 1.00 97.12 84 TRP A CA 1
ATOM 657 C C . TRP A 1 84 ? 2.427 2.986 11.423 1.00 97.12 84 TRP A C 1
ATOM 659 O O . TRP A 1 84 ? 2.242 3.193 12.620 1.00 97.12 84 TRP A O 1
ATOM 669 N N . ALA A 1 85 ? 2.461 1.756 10.903 1.00 97.56 85 ALA A N 1
ATOM 670 C CA . ALA A 1 85 ? 2.218 0.558 11.699 1.00 97.56 85 ALA A CA 1
ATOM 671 C C . ALA A 1 85 ? 3.250 0.408 12.824 1.00 97.56 85 ALA A C 1
ATOM 673 O O . ALA A 1 85 ? 2.867 0.210 13.977 1.00 97.56 85 ALA A O 1
ATOM 674 N N . GLU A 1 86 ? 4.531 0.620 12.518 1.00 96.75 86 GLU A N 1
ATOM 675 C CA . GLU A 1 86 ? 5.615 0.655 13.507 1.00 96.75 86 GLU A CA 1
ATOM 676 C C . GLU A 1 86 ? 5.379 1.728 14.577 1.00 96.75 86 GLU A C 1
ATOM 678 O O . GLU A 1 86 ? 5.357 1.422 15.768 1.00 96.75 86 GLU A O 1
ATOM 683 N N . ALA A 1 87 ? 5.119 2.974 14.167 1.00 96.62 87 ALA A N 1
ATOM 684 C CA . ALA A 1 87 ? 4.885 4.090 15.085 1.00 96.62 87 ALA A CA 1
ATOM 685 C C . ALA A 1 87 ? 3.656 3.889 15.989 1.00 96.62 87 ALA A C 1
ATOM 687 O O . ALA A 1 87 ? 3.564 4.472 17.070 1.00 96.62 87 ALA A O 1
ATOM 688 N N . ARG A 1 88 ? 2.683 3.093 15.541 1.00 96.50 88 ARG A N 1
ATOM 689 C CA . ARG A 1 88 ? 1.412 2.856 16.230 1.00 96.50 88 ARG A CA 1
ATOM 690 C C . ARG A 1 88 ? 1.342 1.516 16.958 1.00 96.50 88 ARG A C 1
ATOM 692 O O . ARG A 1 88 ? 0.343 1.297 17.652 1.00 96.50 88 ARG A O 1
ATOM 699 N N . GLY A 1 89 ? 2.366 0.671 16.829 1.00 96.25 89 GLY A N 1
ATOM 700 C CA . GLY A 1 89 ? 2.402 -0.681 17.388 1.00 96.25 89 GLY A CA 1
ATOM 701 C C . GLY A 1 89 ? 1.381 -1.627 16.750 1.00 96.25 89 GLY A C 1
ATOM 702 O O . GLY A 1 89 ? 0.884 -2.529 17.416 1.00 96.25 89 GLY A O 1
ATOM 703 N N . VAL A 1 90 ? 1.010 -1.388 15.490 1.00 97.25 90 VAL A N 1
ATOM 704 C CA . VAL A 1 90 ? 0.055 -2.217 14.744 1.00 97.25 90 VAL A CA 1
ATOM 705 C C . VAL A 1 90 ? 0.814 -3.345 14.052 1.00 97.25 90 VAL A C 1
ATOM 707 O O . VAL A 1 90 ? 1.836 -3.110 13.409 1.00 97.25 90 VAL A O 1
ATOM 710 N N . HIS A 1 91 ? 0.318 -4.577 14.172 1.00 96.75 91 HIS A N 1
ATOM 711 C CA . HIS A 1 91 ? 0.929 -5.715 13.492 1.00 96.75 91 HIS A CA 1
ATOM 712 C C . HIS A 1 91 ? 0.793 -5.562 11.972 1.00 96.75 91 HIS A C 1
ATOM 714 O O . HIS A 1 91 ? -0.267 -5.166 11.482 1.00 96.75 91 HIS A O 1
ATOM 720 N N . GLN A 1 92 ? 1.857 -5.880 11.231 1.00 95.06 92 GLN A N 1
ATOM 721 C CA . GLN A 1 92 ? 1.892 -5.747 9.776 1.00 95.06 92 GLN A CA 1
ATOM 722 C C . GLN A 1 92 ? 2.287 -7.057 9.090 1.00 95.06 92 GLN A C 1
ATOM 724 O O . GLN A 1 92 ? 3.235 -7.725 9.499 1.00 95.06 92 GLN A O 1
ATOM 729 N N . VAL A 1 93 ? 1.574 -7.389 8.015 1.00 93.88 93 VAL A N 1
ATOM 730 C CA . VAL A 1 93 ? 1.870 -8.497 7.107 1.00 93.88 93 VAL A CA 1
ATOM 731 C C . VAL A 1 93 ? 2.329 -7.911 5.776 1.00 93.88 93 VAL A C 1
ATOM 733 O O . VAL A 1 93 ? 1.610 -7.141 5.136 1.00 93.88 93 VAL A O 1
ATOM 736 N N . VAL A 1 94 ? 3.542 -8.278 5.363 1.00 92.69 94 VAL A N 1
ATOM 737 C CA . VAL A 1 94 ? 4.173 -7.750 4.148 1.00 92.69 94 VAL A CA 1
ATOM 738 C C . VAL A 1 94 ? 4.160 -8.811 3.050 1.00 92.69 94 VAL A C 1
ATOM 740 O O . VAL A 1 94 ? 4.961 -9.744 3.063 1.00 92.69 94 VAL A O 1
ATOM 743 N N . CYS A 1 95 ? 3.282 -8.648 2.067 1.00 88.62 95 CYS A N 1
ATOM 744 C CA . CYS A 1 95 ? 3.138 -9.540 0.918 1.00 88.62 95 CYS A CA 1
ATOM 745 C C . CYS A 1 95 ? 4.029 -9.060 -0.235 1.00 88.62 95 CYS A C 1
ATOM 747 O O . CYS A 1 95 ? 3.546 -8.361 -1.125 1.00 88.62 95 CYS A O 1
ATOM 749 N N . ARG A 1 96 ? 5.327 -9.381 -0.217 1.00 87.56 96 ARG A N 1
ATOM 750 C CA . ARG A 1 96 ? 6.264 -8.968 -1.281 1.00 87.56 96 ARG A CA 1
ATOM 751 C C . ARG A 1 96 ? 6.036 -9.762 -2.577 1.00 87.56 96 ARG A C 1
ATOM 753 O O . ARG A 1 96 ? 5.714 -10.943 -2.501 1.00 87.56 96 ARG A O 1
ATOM 760 N N . PRO A 1 97 ? 6.224 -9.150 -3.761 1.00 85.56 97 PRO A N 1
ATOM 761 C CA . PRO A 1 97 ? 6.131 -9.876 -5.024 1.00 85.56 97 PRO A CA 1
ATOM 762 C C . PRO A 1 97 ? 7.268 -10.900 -5.155 1.00 85.56 97 PRO A C 1
ATOM 764 O O . PRO A 1 97 ? 8.443 -10.545 -5.041 1.00 85.56 97 PRO A O 1
ATOM 767 N N . ASP A 1 98 ? 6.918 -12.155 -5.437 1.00 85.00 98 ASP A N 1
ATOM 768 C CA . ASP A 1 98 ? 7.883 -13.219 -5.730 1.00 85.00 98 ASP A CA 1
ATOM 769 C C . ASP A 1 98 ? 8.241 -13.242 -7.225 1.00 85.00 98 ASP A C 1
ATOM 771 O O . ASP A 1 98 ? 7.588 -13.880 -8.058 1.00 85.00 98 ASP A O 1
ATOM 775 N N . TRP A 1 99 ? 9.300 -12.509 -7.564 1.00 81.00 99 TRP A N 1
ATOM 776 C CA . TRP A 1 99 ? 9.818 -12.419 -8.929 1.00 81.00 99 TRP A CA 1
ATOM 777 C C . TRP A 1 99 ? 10.440 -13.721 -9.431 1.00 81.00 99 TRP A C 1
ATOM 779 O O . TRP A 1 99 ? 10.392 -13.971 -10.635 1.00 81.00 99 TRP A O 1
ATOM 789 N N . ASN A 1 100 ? 10.989 -14.549 -8.538 1.00 86.00 100 ASN A N 1
ATOM 790 C CA . ASN A 1 100 ? 11.638 -15.803 -8.917 1.00 86.00 100 ASN A CA 1
ATOM 791 C C . ASN A 1 100 ? 10.612 -16.801 -9.452 1.00 86.00 100 ASN A C 1
ATOM 793 O O . ASN A 1 100 ? 10.852 -17.459 -10.462 1.00 86.00 100 ASN A O 1
ATOM 797 N N . THR A 1 101 ? 9.456 -16.876 -8.798 1.00 82.38 101 THR A N 1
ATOM 798 C CA . THR A 1 101 ? 8.418 -17.850 -9.145 1.00 82.38 101 THR A CA 1
ATOM 799 C C . THR A 1 101 ? 7.495 -17.345 -10.257 1.00 82.38 101 THR A C 1
ATOM 801 O O . THR A 1 101 ? 6.973 -18.137 -11.044 1.00 82.38 101 THR A O 1
ATOM 804 N N . HIS A 1 102 ? 7.267 -16.030 -10.350 1.00 76.31 102 HIS A N 1
ATOM 805 C CA . HIS A 1 102 ? 6.190 -15.484 -11.188 1.00 76.31 102 HIS A CA 1
ATOM 806 C C . HIS A 1 102 ? 6.622 -14.439 -12.222 1.00 76.31 102 HIS A C 1
ATOM 808 O O . HIS A 1 102 ? 5.789 -13.995 -13.020 1.00 76.31 102 HIS A O 1
ATOM 814 N N . GLY A 1 103 ? 7.901 -14.050 -12.257 1.00 86.56 103 GLY A N 1
ATOM 815 C CA . GLY A 1 103 ? 8.431 -13.101 -13.237 1.00 86.56 103 GLY A CA 1
ATOM 816 C C . GLY A 1 103 ? 7.575 -11.834 -13.338 1.00 86.56 103 GLY A C 1
ATOM 817 O O . GLY A 1 103 ? 7.211 -11.229 -12.333 1.00 86.56 103 GLY A O 1
ATOM 818 N N . LYS A 1 104 ? 7.181 -11.449 -14.557 1.00 83.50 104 LYS A N 1
ATOM 819 C CA . LYS A 1 104 ? 6.370 -10.238 -14.801 1.00 83.50 104 LYS A CA 1
ATOM 820 C C . LYS A 1 104 ? 4.982 -10.259 -14.143 1.00 83.50 104 LYS A C 1
ATOM 822 O O . LYS A 1 104 ? 4.398 -9.198 -13.950 1.00 83.50 104 LYS A O 1
ATOM 827 N N . ALA A 1 105 ? 4.450 -11.434 -13.805 1.00 86.56 105 ALA A N 1
ATOM 828 C CA . ALA A 1 105 ? 3.149 -11.564 -13.151 1.00 86.56 105 ALA A CA 1
ATOM 829 C C . ALA A 1 105 ? 3.230 -11.426 -11.620 1.00 86.56 105 ALA A C 1
ATOM 831 O O . ALA A 1 105 ? 2.187 -11.336 -10.972 1.00 86.56 105 ALA A O 1
ATOM 832 N N . ALA A 1 106 ? 4.437 -11.385 -11.039 1.00 86.50 106 ALA A N 1
ATOM 833 C CA . ALA A 1 106 ? 4.647 -11.354 -9.593 1.00 86.50 106 ALA A CA 1
ATOM 834 C C . ALA A 1 106 ? 3.869 -10.243 -8.860 1.00 86.50 106 ALA A C 1
ATOM 836 O O . ALA A 1 106 ? 3.262 -10.547 -7.833 1.00 86.50 106 ALA A O 1
ATOM 837 N N . PRO A 1 107 ? 3.786 -8.994 -9.368 1.00 85.56 107 PRO A N 1
ATOM 838 C CA . PRO A 1 107 ? 3.010 -7.947 -8.701 1.00 85.56 107 PRO A CA 1
ATOM 839 C C . PRO A 1 107 ? 1.504 -8.233 -8.669 1.00 85.56 107 PRO A C 1
ATOM 841 O O . PRO A 1 107 ? 0.848 -7.977 -7.665 1.00 85.56 1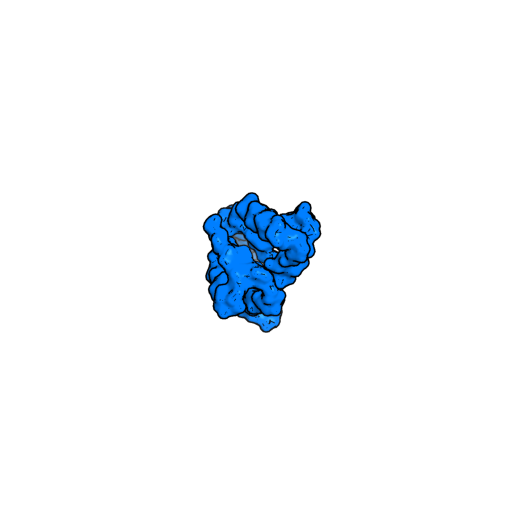07 PRO A O 1
ATOM 844 N N . PHE A 1 108 ? 0.958 -8.800 -9.747 1.00 89.19 108 PHE A N 1
ATOM 845 C CA . PHE A 1 108 ? -0.467 -9.119 -9.841 1.00 89.19 108 PHE A CA 1
ATOM 846 C C . PHE A 1 108 ? -0.840 -10.335 -8.990 1.00 89.19 108 PHE A C 1
ATOM 848 O O . PHE A 1 108 ? -1.883 -10.316 -8.347 1.00 89.19 108 PHE A O 1
ATOM 855 N N . ARG A 1 109 ? 0.027 -11.355 -8.943 1.00 88.44 109 ARG A N 1
ATOM 856 C CA . ARG A 1 109 ? -0.138 -12.540 -8.083 1.00 88.44 109 ARG A CA 1
ATOM 857 C C . ARG A 1 109 ? -0.119 -12.170 -6.604 1.00 88.44 109 ARG A C 1
ATOM 859 O O . ARG A 1 109 ? -1.013 -12.553 -5.866 1.00 88.44 109 ARG A O 1
ATOM 866 N N . ARG A 1 110 ? 0.824 -11.315 -6.205 1.00 90.06 110 ARG A N 1
ATOM 867 C CA . ARG A 1 110 ? 0.863 -10.716 -4.866 1.00 90.06 110 ARG A CA 1
ATOM 868 C C . ARG A 1 110 ? -0.468 -10.046 -4.489 1.00 90.06 110 ARG A C 1
ATOM 870 O O . ARG A 1 110 ? -0.862 -10.109 -3.328 1.00 90.06 110 ARG A O 1
ATOM 877 N N . ASN A 1 111 ? -1.115 -9.341 -5.425 1.00 91.06 111 ASN A N 1
ATOM 878 C CA . ASN A 1 111 ? -2.408 -8.705 -5.156 1.00 91.06 111 ASN A CA 1
ATOM 879 C C . ASN A 1 111 ? -3.472 -9.764 -4.856 1.00 91.06 111 ASN A C 1
ATOM 881 O O . ASN A 1 111 ? -4.248 -9.585 -3.924 1.00 91.06 111 ASN A O 1
ATOM 885 N N . ASP A 1 112 ? -3.475 -10.867 -5.607 1.00 91.06 112 ASP A N 1
ATOM 886 C CA . ASP A 1 112 ? -4.375 -11.994 -5.355 1.00 91.06 112 ASP A CA 1
ATOM 887 C C . ASP A 1 112 ? -4.119 -12.592 -3.970 1.00 91.06 112 ASP A C 1
ATOM 889 O O . ASP A 1 112 ? -5.054 -12.751 -3.191 1.00 91.06 112 ASP A O 1
ATOM 893 N N . ASP A 1 113 ? -2.855 -12.823 -3.611 1.00 89.69 113 ASP A N 1
ATOM 894 C CA . ASP A 1 113 ? -2.480 -13.335 -2.290 1.00 89.69 113 ASP A CA 1
ATOM 895 C C . ASP A 1 113 ? -2.924 -12.396 -1.159 1.00 89.69 113 ASP A C 1
ATOM 897 O O . ASP A 1 113 ? -3.443 -12.854 -0.143 1.00 89.69 113 ASP A O 1
ATOM 901 N N . LEU A 1 114 ? -2.785 -11.078 -1.344 1.00 91.25 114 LEU A N 1
ATOM 902 C CA . LEU A 1 114 ? -3.238 -10.075 -0.377 1.00 91.25 114 LEU A CA 1
ATOM 903 C C . LEU A 1 114 ? -4.760 -10.123 -0.188 1.00 91.25 114 LEU A C 1
ATOM 905 O O . LEU A 1 114 ? -5.240 -10.063 0.943 1.00 91.25 114 LEU A O 1
ATOM 909 N N . LEU A 1 115 ? -5.522 -10.234 -1.278 1.00 93.06 115 LEU A N 1
ATOM 910 C CA . LEU A 1 115 ? -6.985 -10.302 -1.224 1.00 93.06 115 LEU A CA 1
ATOM 911 C C . LEU A 1 115 ? -7.485 -11.653 -0.694 1.00 93.06 115 LEU A C 1
ATOM 913 O O . LEU A 1 115 ? -8.508 -11.692 -0.013 1.00 93.06 115 LEU A O 1
ATOM 917 N N . ASN A 1 116 ? -6.737 -12.735 -0.918 1.00 92.31 116 ASN A N 1
ATOM 918 C CA . ASN A 1 116 ? -7.026 -14.069 -0.385 1.00 92.31 116 ASN A CA 1
ATOM 919 C C . ASN A 1 116 ? -6.899 -14.150 1.145 1.00 92.31 116 ASN A C 1
ATOM 921 O O . ASN A 1 116 ? -7.443 -15.069 1.753 1.00 92.31 116 ASN A O 1
ATOM 925 N N . LEU A 1 117 ? -6.251 -13.171 1.788 1.00 90.88 117 LEU A N 1
ATOM 926 C CA . LEU A 1 117 ? -6.290 -13.006 3.247 1.00 90.88 117 LEU A CA 1
ATOM 927 C C . LEU A 1 117 ? -7.639 -12.468 3.755 1.00 90.88 117 LEU A C 1
ATOM 929 O O . LEU A 1 117 ? -7.822 -12.331 4.964 1.00 90.88 117 LEU A O 1
ATOM 933 N N . LEU A 1 118 ? -8.573 -12.160 2.848 1.00 91.31 118 LEU A N 1
ATOM 934 C CA . LEU A 1 118 ? -9.918 -11.657 3.129 1.00 91.31 118 LEU A CA 1
ATOM 935 C C . LEU A 1 118 ? -9.908 -10.437 4.070 1.00 91.31 118 LEU A C 1
ATOM 937 O O . LEU A 1 118 ? -10.533 -10.459 5.139 1.00 91.31 118 LEU A O 1
ATOM 941 N N . PRO A 1 119 ? -9.194 -9.353 3.705 1.00 93.44 119 PRO A N 1
ATOM 942 C CA . PRO A 1 119 ? -9.146 -8.158 4.532 1.00 93.44 119 PRO A CA 1
ATOM 943 C C . PRO A 1 119 ? -10.547 -7.557 4.702 1.00 93.44 119 PRO A C 1
ATOM 945 O O . PRO A 1 119 ? -11.356 -7.533 3.777 1.00 93.44 119 PRO A O 1
ATOM 948 N N . LYS A 1 120 ? -10.826 -6.996 5.887 1.00 94.06 120 LYS A N 1
ATOM 949 C CA . LYS A 1 120 ? -12.123 -6.345 6.164 1.00 94.06 120 LYS A CA 1
ATOM 950 C C . LYS A 1 120 ? -12.391 -5.102 5.310 1.00 94.06 120 LYS A C 1
ATOM 952 O O . LYS A 1 120 ? -13.530 -4.647 5.242 1.00 94.06 120 LYS A O 1
ATOM 957 N N . GLY A 1 121 ? -11.357 -4.532 4.707 1.00 94.88 121 GLY A N 1
ATOM 958 C CA . GLY A 1 121 ? -11.454 -3.409 3.790 1.00 94.88 121 GLY A CA 1
ATOM 959 C C . GLY A 1 121 ? -10.088 -3.049 3.223 1.00 94.88 121 GLY A C 1
ATOM 960 O O . GLY A 1 121 ? -9.056 -3.413 3.790 1.00 94.88 121 GLY A O 1
ATOM 961 N N . LEU A 1 122 ? -10.096 -2.318 2.115 1.00 96.25 122 LEU A N 1
ATOM 962 C CA . LEU A 1 122 ? -8.905 -1.849 1.416 1.00 96.25 122 LEU A CA 1
ATOM 963 C C . LEU A 1 122 ? -8.889 -0.319 1.397 1.00 96.25 122 LEU A C 1
ATOM 965 O O . LEU A 1 122 ? -9.873 0.306 1.012 1.00 96.25 122 LEU A O 1
ATOM 969 N N . ILE A 1 123 ? -7.768 0.290 1.784 1.00 96.00 123 ILE A N 1
ATOM 970 C CA . ILE A 1 123 ? -7.525 1.724 1.579 1.00 96.00 123 ILE A CA 1
ATOM 971 C C . ILE A 1 123 ? -6.619 1.855 0.361 1.00 96.00 123 ILE A C 1
ATOM 973 O O . ILE A 1 123 ? -5.465 1.429 0.399 1.00 96.00 123 ILE A O 1
ATOM 977 N N . LEU A 1 124 ? -7.151 2.421 -0.717 1.00 94.25 124 LEU A N 1
ATOM 978 C CA . LEU A 1 124 ? -6.483 2.492 -2.007 1.00 94.25 124 LEU A CA 1
ATOM 979 C C . LEU A 1 124 ? -6.056 3.928 -2.298 1.00 94.25 124 LEU A C 1
ATOM 981 O O . LEU A 1 124 ? -6.899 4.798 -2.502 1.00 94.25 124 LEU A O 1
ATOM 985 N N . PHE A 1 125 ? -4.752 4.171 -2.335 1.00 92.06 125 PHE A N 1
ATOM 986 C CA . PHE A 1 125 ? -4.196 5.447 -2.782 1.00 92.06 125 PHE A CA 1
ATOM 987 C C . PHE A 1 125 ? -3.971 5.447 -4.298 1.00 92.06 125 PHE A C 1
ATOM 989 O O . PHE A 1 125 ? -3.829 4.367 -4.883 1.00 92.06 125 PHE A O 1
ATOM 996 N N . PRO A 1 126 ? -3.927 6.631 -4.940 1.00 88.44 126 PRO A N 1
ATOM 997 C CA . PRO A 1 126 ? -3.559 6.740 -6.345 1.00 88.44 126 PRO A CA 1
ATOM 998 C C . PRO A 1 126 ? -2.212 6.063 -6.616 1.00 88.44 126 PRO A C 1
ATOM 1000 O O . PRO A 1 126 ? -1.303 6.098 -5.788 1.00 88.44 126 PRO A O 1
ATOM 1003 N N . GLY A 1 127 ? -2.090 5.417 -7.772 1.00 85.12 127 GLY A N 1
ATOM 1004 C CA . GLY A 1 127 ? -0.895 4.662 -8.121 1.00 85.12 127 GLY A CA 1
ATOM 1005 C C . GLY A 1 127 ? -0.943 4.111 -9.540 1.00 85.12 127 GLY A C 1
ATOM 1006 O O . GLY A 1 127 ? -1.740 4.541 -10.371 1.00 85.12 127 GLY A O 1
ATOM 1007 N N . SER A 1 128 ? -0.070 3.144 -9.815 1.00 85.06 128 SER A N 1
ATOM 1008 C CA . SER A 1 128 ? 0.055 2.520 -11.137 1.00 85.06 128 SER A CA 1
ATOM 1009 C C . SER A 1 128 ? -1.159 1.655 -11.516 1.00 85.06 128 SER A C 1
ATOM 1011 O O . SER A 1 128 ? -2.025 1.360 -10.691 1.00 85.06 128 SER A O 1
ATOM 1013 N N . GLY A 1 129 ? -1.170 1.131 -12.748 1.00 84.44 129 GLY A N 1
ATOM 1014 C CA . GLY A 1 129 ? -2.158 0.133 -13.180 1.00 84.44 129 GLY A CA 1
ATOM 1015 C C . GLY A 1 129 ? -2.197 -1.137 -12.311 1.00 84.44 129 GLY A C 1
ATOM 1016 O O . GLY A 1 129 ? -3.236 -1.784 -12.228 1.00 84.44 129 GLY A O 1
ATOM 1017 N N . ILE A 1 130 ? -1.110 -1.470 -11.601 1.00 86.00 130 ILE A N 1
ATOM 1018 C CA . ILE A 1 130 ? -1.085 -2.579 -10.629 1.00 86.00 130 ILE A CA 1
ATOM 1019 C C . ILE A 1 130 ? -1.938 -2.235 -9.400 1.00 86.00 130 ILE A C 1
ATOM 1021 O O . ILE A 1 130 ? -2.662 -3.087 -8.887 1.00 86.00 130 ILE A O 1
ATOM 1025 N N . THR A 1 131 ? -1.880 -0.981 -8.948 1.00 89.62 131 THR A N 1
ATOM 1026 C CA . THR A 1 131 ? -2.686 -0.466 -7.834 1.00 89.62 131 THR A CA 1
ATOM 1027 C C . THR A 1 131 ? -4.158 -0.387 -8.230 1.00 89.62 131 THR A C 1
ATOM 1029 O O . THR A 1 131 ? -5.015 -0.840 -7.477 1.00 89.62 131 THR A O 1
ATOM 1032 N N . ALA A 1 132 ? -4.459 0.105 -9.436 1.00 89.62 132 ALA A N 1
ATOM 1033 C CA . ALA A 1 132 ? -5.824 0.105 -9.963 1.00 89.62 132 ALA A CA 1
ATOM 1034 C C . ALA A 1 132 ? -6.406 -1.319 -10.016 1.00 89.62 132 ALA A C 1
ATOM 1036 O O . ALA A 1 132 ? -7.482 -1.561 -9.475 1.00 89.62 132 ALA A O 1
ATOM 1037 N N . ASN A 1 133 ? -5.636 -2.284 -10.538 1.00 92.06 133 ASN A N 1
ATOM 1038 C CA . ASN A 1 133 ? -6.037 -3.690 -10.581 1.00 92.06 133 ASN A CA 1
ATOM 1039 C C . ASN A 1 133 ? -6.350 -4.276 -9.195 1.00 92.06 133 ASN A C 1
ATOM 1041 O O . ASN A 1 133 ? -7.296 -5.048 -9.071 1.00 92.06 133 ASN A O 1
ATOM 1045 N N . LEU A 1 134 ? -5.575 -3.921 -8.162 1.00 92.81 134 LEU A N 1
ATOM 1046 C CA . LEU A 1 134 ? -5.850 -4.350 -6.788 1.00 92.81 134 LEU A CA 1
ATOM 1047 C C . LEU A 1 134 ? -7.225 -3.859 -6.314 1.00 92.81 134 LEU A C 1
ATOM 1049 O O . LEU A 1 134 ? -7.983 -4.637 -5.740 1.00 92.81 134 LEU A O 1
ATOM 1053 N N . GLY A 1 135 ? -7.540 -2.585 -6.566 1.00 95.00 135 GLY A N 1
ATOM 1054 C CA . GLY A 1 135 ? -8.829 -1.986 -6.218 1.00 95.00 135 GLY A CA 1
ATOM 1055 C C . GLY A 1 135 ? -9.999 -2.670 -6.914 1.00 95.00 135 GLY A C 1
ATOM 1056 O O . GLY A 1 135 ? -10.945 -3.093 -6.254 1.00 95.00 135 GLY A O 1
ATOM 1057 N N . ASP A 1 136 ? -9.895 -2.842 -8.229 1.00 95.06 136 ASP A N 1
ATOM 1058 C CA . ASP A 1 136 ? -10.967 -3.427 -9.036 1.00 95.06 136 ASP A CA 1
ATOM 1059 C C . ASP A 1 136 ? -11.210 -4.900 -8.659 1.00 95.06 136 ASP A C 1
ATOM 1061 O O . ASP A 1 136 ? -12.352 -5.347 -8.543 1.00 95.06 136 ASP A O 1
ATOM 1065 N N . LYS A 1 137 ? -10.137 -5.659 -8.382 1.00 94.88 137 LYS A N 1
ATOM 1066 C CA . LYS A 1 137 ? -10.249 -7.033 -7.873 1.00 94.88 137 LYS A CA 1
ATOM 1067 C C . LYS A 1 137 ? -10.901 -7.075 -6.494 1.00 94.88 137 LYS A C 1
ATOM 1069 O O . LYS A 1 137 ? -11.785 -7.903 -6.291 1.00 94.88 137 LYS A O 1
ATOM 1074 N N . ALA A 1 138 ? -10.511 -6.194 -5.573 1.00 96.50 138 ALA A N 1
ATOM 1075 C CA . ALA A 1 138 ? -11.102 -6.125 -4.237 1.00 96.50 138 ALA A CA 1
ATOM 1076 C C . ALA A 1 138 ? -12.616 -5.869 -4.299 1.00 96.50 138 ALA A C 1
ATOM 1078 O O . ALA A 1 138 ? -13.385 -6.575 -3.648 1.00 96.50 138 ALA A O 1
ATOM 1079 N N . GLU A 1 139 ? -13.045 -4.928 -5.144 1.00 95.62 139 GLU A N 1
ATOM 1080 C CA . GLU A 1 139 ? -14.465 -4.647 -5.386 1.00 95.62 139 GLU A CA 1
ATOM 1081 C C . GLU A 1 139 ? -15.183 -5.872 -5.973 1.00 95.62 139 GLU A C 1
ATOM 1083 O O . GLU A 1 139 ? -16.265 -6.229 -5.507 1.00 95.62 139 GLU A O 1
ATOM 1088 N N . SER A 1 140 ? -14.559 -6.575 -6.928 1.00 94.75 140 SER A N 1
ATOM 1089 C CA . SER A 1 140 ? -15.149 -7.769 -7.554 1.00 94.75 140 SER A CA 1
ATOM 1090 C C . SER A 1 140 ? -15.395 -8.929 -6.580 1.00 94.75 140 SER A C 1
ATOM 1092 O O . SER A 1 140 ? -16.345 -9.688 -6.761 1.00 94.75 140 SER A O 1
ATOM 1094 N N . VAL A 1 141 ? -14.577 -9.048 -5.528 1.00 93.75 141 VAL A N 1
ATOM 1095 C CA . VAL A 1 141 ? -14.722 -10.077 -4.482 1.00 93.75 141 VAL A CA 1
ATOM 1096 C C . VAL A 1 141 ? -15.495 -9.576 -3.254 1.00 93.75 141 VAL A C 1
ATOM 1098 O O . VAL A 1 141 ? -15.575 -10.274 -2.245 1.00 93.75 141 VAL A O 1
ATOM 1101 N N . GLY A 1 142 ? -16.081 -8.375 -3.326 1.00 94.56 142 GLY A N 1
ATOM 1102 C CA . GLY A 1 142 ? -16.940 -7.814 -2.280 1.00 94.56 142 GLY A CA 1
ATOM 1103 C C . GLY A 1 142 ? -16.203 -7.199 -1.087 1.00 94.56 142 GLY A C 1
ATOM 1104 O O . GLY A 1 142 ? -16.825 -6.945 -0.054 1.00 94.56 142 GLY A O 1
ATOM 1105 N N . ILE A 1 143 ? -14.898 -6.938 -1.198 1.00 96.12 143 ILE A N 1
ATOM 1106 C CA . ILE A 1 143 ? -14.135 -6.228 -0.166 1.00 96.12 143 ILE A CA 1
ATOM 1107 C C . ILE A 1 143 ? -14.419 -4.722 -0.298 1.00 96.12 143 ILE A C 1
ATOM 1109 O O . ILE A 1 143 ? -14.200 -4.154 -1.368 1.00 96.12 143 ILE A O 1
ATOM 1113 N N . PRO A 1 144 ? -14.860 -4.031 0.772 1.00 95.88 144 PRO A N 1
ATOM 1114 C CA . PRO A 1 144 ? -15.078 -2.589 0.722 1.00 95.88 144 PRO A CA 1
ATOM 1115 C C . PRO A 1 144 ? -13.780 -1.826 0.433 1.00 95.88 144 PRO A C 1
ATOM 1117 O O . PRO A 1 144 ? -12.800 -1.964 1.172 1.00 95.88 144 PRO A O 1
ATOM 1120 N N . VAL A 1 145 ? -13.786 -0.978 -0.599 1.00 96.38 145 VAL A N 1
ATOM 1121 C CA . VAL A 1 145 ? -12.631 -0.158 -0.993 1.00 96.38 145 VAL A CA 1
ATOM 1122 C C . VAL A 1 145 ? -12.875 1.317 -0.678 1.00 96.38 145 VAL A C 1
ATOM 1124 O O . VAL A 1 145 ? -13.843 1.924 -1.130 1.00 96.38 145 VAL A O 1
ATOM 1127 N N . LEU A 1 146 ? -11.962 1.917 0.083 1.00 95.12 146 LEU A N 1
ATOM 1128 C CA . LEU A 1 146 ? -11.865 3.357 0.288 1.00 95.12 146 LEU A CA 1
ATOM 1129 C C . LEU A 1 146 ? -10.809 3.919 -0.665 1.00 95.12 146 LEU A C 1
ATOM 1131 O O . LEU A 1 146 ? -9.614 3.784 -0.407 1.00 95.12 146 LEU A O 1
ATOM 1135 N N . ARG A 1 147 ? -11.243 4.569 -1.746 1.00 92.81 147 ARG A N 1
ATOM 1136 C CA . ARG A 1 147 ? -10.346 5.235 -2.700 1.00 92.81 147 ARG A CA 1
ATOM 1137 C C . ARG A 1 147 ? -9.974 6.631 -2.178 1.00 92.81 147 ARG A C 1
ATOM 1139 O O . ARG A 1 147 ? -10.848 7.449 -1.896 1.00 92.81 147 ARG A O 1
ATOM 1146 N N . CYS A 1 148 ? -8.682 6.880 -1.997 1.00 89.19 148 CYS A N 1
ATOM 1147 C CA . CYS A 1 148 ? -8.126 8.174 -1.609 1.00 89.19 148 CYS A CA 1
ATOM 1148 C C . CYS A 1 148 ? -7.855 9.018 -2.862 1.00 89.19 148 CYS A C 1
ATOM 1150 O O . CYS A 1 148 ? -7.498 8.475 -3.906 1.00 89.19 148 CYS A O 1
ATOM 1152 N N . GLN A 1 149 ? -8.051 10.330 -2.736 1.00 73.00 149 GLN A N 1
ATOM 1153 C CA . GLN A 1 149 ? -7.725 11.336 -3.751 1.00 73.00 149 GLN A CA 1
ATOM 1154 C C . GLN A 1 149 ? -6.446 12.055 -3.341 1.00 73.00 149 GLN A C 1
ATOM 1156 O O . GLN A 1 149 ? -6.277 12.240 -2.110 1.00 73.00 149 GLN A O 1
#

Secondary structure (DSSP, 8-state):
--HHHHHHHHHHHHHHHHHHHHHHHHHHHHHHHHHHHHHHHHHHHHS--HHHHHHHHHHHHHH-TT--EEE---STHHHHHHHHHHHHT--EEE----HHHHGGGHHHHHHHHHHHT--S-EEE-S--HHHHHHHHHHHHTT--EEE--

Sequence (149 aa):
MTGFQLADEASSLLWGFVNTLDAQIRRLERSIDRISPELRDLQKEQDGDPDAVFRKLDGARKKYPDMVLVHGGGPGVEKFAARWAEARGVHQVVCRPDWNTHGKAAPFRRNDDLLNLLPKGLILFPGSGITANLGDKAESVGIPVLRCQ

Radius of gyration: 25.52 Å; chains: 1; bounding box: 84×31×52 Å

pLDDT: mean 85.65, std 11.66, range [51.25, 97.56]

Foldseek 3Di:
DPVVVVVVVVVVVVVVVVVVVVVVVVVVVVVCVVVVVVVVVVLVVQLDDLVLLLVVVVVVCVVPVLDAAEEAPDGRSRVSNVVSCVVVVHHYDHQHFDCPVQPPCRLVVSLVVRCVVVHQAEEQEDDDPSSVSSQVVCVVVPHHYHYDD